Protein AF-A0A7V9H445-F1 (afdb_monomer)

Solvent-accessible surface area (backbone atoms only — not comparable to full-atom values): 3628 Å² total; per-residue (Å²): 113,50,68,58,38,31,53,52,16,12,54,26,34,25,46,18,57,46,18,54,67,64,5,64,87,67,72,35,64,69,36,36,51,51,16,54,52,23,39,52,51,15,51,54,30,38,56,59,23,41,75,82,36,60,60,69,61,47,50,53,51,29,51,48,43,19,51,54,48,32,71,73,74,103

Foldseek 3Di:
DLVVLLLQLLVLLLLLLVLCVVCVNVVDPPSVVSNVVSNVSSVVSLVVSVVPDPNVVSVVSSVVSNVVSNVVPD

Structure (mmCIF, N/CA/C/O backbone):
data_AF-A0A7V9H445-F1
#
_entry.id   AF-A0A7V9H445-F1
#
loop_
_atom_site.group_PDB
_atom_site.id
_atom_site.type_symbol
_atom_site.label_atom_id
_atom_site.label_alt_id
_atom_site.label_comp_id
_atom_site.label_asym_id
_atom_site.label_entity_id
_atom_site.label_seq_id
_atom_site.pdbx_PDB_ins_code
_atom_site.Cartn_x
_atom_site.Cartn_y
_atom_site.Cartn_z
_atom_site.occupancy
_atom_site.B_iso_or_equiv
_atom_site.auth_seq_id
_atom_site.auth_comp_id
_atom_site.auth_asym_id
_atom_site.auth_atom_id
_atom_site.pdbx_PDB_model_num
ATOM 1 N N . MET A 1 1 ? -18.262 -1.043 7.977 1.00 70.25 1 MET A N 1
ATOM 2 C CA . MET A 1 1 ? -17.801 -0.548 6.656 1.00 70.25 1 MET A CA 1
ATOM 3 C C . MET A 1 1 ? -16.277 -0.586 6.497 1.00 70.25 1 MET A C 1
ATOM 5 O O . MET A 1 1 ? -15.807 -0.798 5.391 1.00 70.25 1 MET A O 1
ATOM 9 N N . THR A 1 2 ? -15.498 -0.454 7.575 1.00 87.38 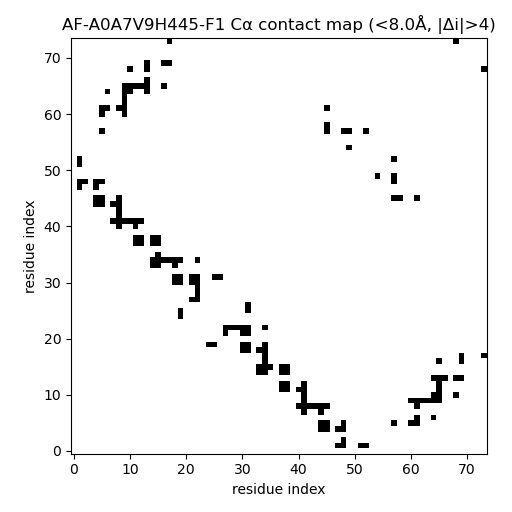2 THR A N 1
ATOM 10 C CA . THR A 1 2 ? -14.020 -0.453 7.587 1.00 87.38 2 THR A CA 1
ATOM 11 C C . THR A 1 2 ? -13.365 -1.643 6.871 1.00 87.38 2 THR A C 1
ATOM 13 O O . THR A 1 2 ? -12.398 -1.468 6.142 1.00 87.38 2 THR A O 1
ATOM 16 N N . TRP A 1 3 ? -13.933 -2.842 7.011 1.00 89.62 3 TRP A N 1
ATOM 17 C CA . TRP A 1 3 ? -13.455 -4.054 6.338 1.00 89.62 3 TRP A CA 1
ATOM 18 C C . TRP A 1 3 ? -13.586 -4.012 4.809 1.00 89.62 3 TRP A C 1
ATOM 20 O O . TRP A 1 3 ? -12.698 -4.488 4.112 1.00 89.62 3 TRP A O 1
ATOM 30 N N . ILE A 1 4 ? -14.653 -3.399 4.282 1.00 91.44 4 ILE A N 1
ATOM 31 C CA . ILE A 1 4 ? -14.824 -3.207 2.833 1.00 91.44 4 ILE A CA 1
ATOM 32 C C . ILE A 1 4 ? -13.783 -2.210 2.323 1.00 91.44 4 ILE A C 1
ATOM 34 O O . ILE A 1 4 ? -13.163 -2.459 1.297 1.00 91.44 4 ILE A O 1
ATOM 38 N N . LEU A 1 5 ? -13.536 -1.120 3.062 1.00 91.62 5 LEU A N 1
ATOM 39 C CA . LEU A 1 5 ? -12.474 -0.166 2.720 1.00 91.62 5 LEU A CA 1
ATOM 40 C C . LEU A 1 5 ? -11.102 -0.847 2.689 1.00 91.62 5 LEU A C 1
ATOM 42 O O . LEU A 1 5 ? -10.334 -0.596 1.770 1.00 91.62 5 LEU A O 1
ATOM 46 N N . LEU A 1 6 ? -10.821 -1.733 3.649 1.00 92.38 6 LEU A N 1
ATOM 47 C CA . LEU A 1 6 ? -9.575 -2.498 3.703 1.00 92.38 6 LEU A CA 1
ATOM 48 C C . LEU A 1 6 ? -9.432 -3.457 2.511 1.00 92.38 6 LEU A C 1
ATOM 50 O O . LEU A 1 6 ? -8.362 -3.553 1.918 1.00 92.38 6 LEU A O 1
ATOM 54 N N . PHE A 1 7 ? -10.519 -4.134 2.136 1.00 93.25 7 PHE A N 1
ATOM 55 C CA . PHE A 1 7 ? -10.540 -5.009 0.968 1.00 93.25 7 PHE A CA 1
ATOM 56 C C . PHE A 1 7 ? -10.300 -4.225 -0.328 1.00 93.25 7 PHE A C 1
ATOM 58 O O . PHE A 1 7 ? -9.437 -4.591 -1.120 1.00 93.25 7 PHE A O 1
ATOM 65 N N . VAL A 1 8 ? -10.999 -3.100 -0.511 1.00 93.75 8 VAL A N 1
ATOM 66 C CA . VAL A 1 8 ? -10.815 -2.216 -1.671 1.00 93.75 8 VAL A CA 1
ATOM 67 C C . VAL A 1 8 ? -9.406 -1.614 -1.687 1.00 93.75 8 VAL A C 1
ATOM 69 O O . VAL A 1 8 ? -8.795 -1.562 -2.750 1.00 93.75 8 VAL A O 1
ATOM 72 N N . ALA A 1 9 ? -8.852 -1.232 -0.531 1.00 93.38 9 ALA A N 1
ATOM 73 C CA . ALA A 1 9 ? -7.462 -0.788 -0.415 1.00 93.38 9 ALA A CA 1
ATOM 74 C C . ALA A 1 9 ? -6.492 -1.860 -0.930 1.00 93.38 9 ALA A C 1
ATOM 76 O O . ALA A 1 9 ? -5.625 -1.563 -1.744 1.00 93.38 9 ALA A O 1
ATOM 77 N N . GLY A 1 10 ? -6.686 -3.119 -0.522 1.00 93.50 10 GLY A N 1
ATOM 78 C CA . GLY A 1 10 ? -5.879 -4.241 -1.002 1.00 93.50 10 GLY A CA 1
ATOM 79 C C . GLY A 1 10 ? -6.004 -4.473 -2.513 1.00 93.50 10 GLY A C 1
ATOM 80 O O . GLY A 1 10 ? -5.017 -4.804 -3.159 1.00 93.50 10 GLY A O 1
ATOM 81 N N . LEU A 1 11 ? -7.180 -4.246 -3.1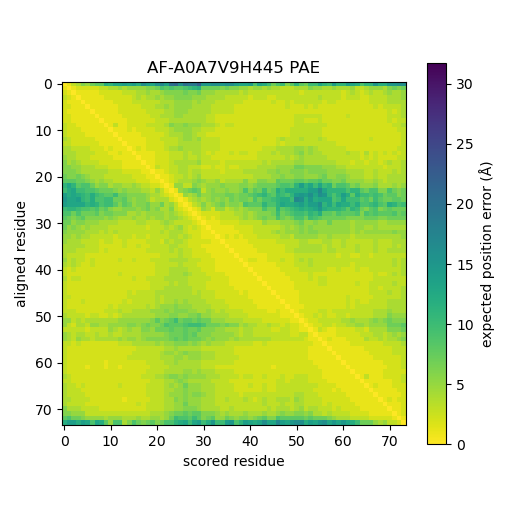10 1.00 93.69 11 LEU A N 1
ATOM 82 C CA . LEU A 1 11 ? -7.352 -4.336 -4.567 1.00 93.69 11 LEU A CA 1
ATOM 83 C C . LEU A 1 11 ? -6.594 -3.236 -5.321 1.00 93.69 11 LEU A C 1
ATOM 85 O O . LEU A 1 11 ? -5.970 -3.507 -6.346 1.00 93.69 11 LEU A O 1
ATOM 89 N N . PHE A 1 12 ? -6.620 -2.003 -4.811 1.00 93.19 12 PHE A N 1
ATOM 90 C CA . PHE A 1 12 ? -5.822 -0.911 -5.373 1.00 93.19 12 PHE A CA 1
ATOM 91 C C . PHE A 1 12 ? -4.318 -1.169 -5.238 1.00 93.19 12 PHE A C 1
ATOM 93 O O . PHE A 1 12 ? -3.561 -0.797 -6.134 1.00 93.19 12 PHE A O 1
ATOM 100 N N . GLU A 1 13 ? -3.895 -1.866 -4.182 1.00 94.06 13 GLU A N 1
ATOM 101 C CA . GLU A 1 13 ? -2.502 -2.275 -4.001 1.00 94.06 13 GLU A CA 1
ATOM 102 C C . GLU A 1 13 ? -2.013 -3.219 -5.104 1.00 94.06 13 GLU A C 1
ATOM 104 O O . GLU A 1 13 ? -0.897 -3.074 -5.599 1.00 94.06 13 GLU A O 1
ATOM 109 N N . ILE A 1 14 ? -2.870 -4.132 -5.568 1.00 93.00 14 ILE A N 1
ATOM 110 C CA . ILE A 1 14 ? -2.563 -4.985 -6.725 1.00 93.00 14 ILE A CA 1
ATOM 111 C C . ILE A 1 14 ? -2.331 -4.112 -7.967 1.00 93.00 14 ILE A C 1
ATOM 113 O O . ILE A 1 14 ? -1.371 -4.314 -8.708 1.00 93.00 14 ILE A O 1
ATOM 117 N N . GLY A 1 15 ? -3.178 -3.097 -8.175 1.00 88.50 15 GLY A N 1
ATOM 118 C CA . GLY A 1 15 ? -3.022 -2.128 -9.263 1.00 88.50 15 GLY A CA 1
ATOM 119 C C . GLY A 1 15 ? -1.720 -1.326 -9.173 1.00 88.50 15 GLY A C 1
ATOM 120 O O . GLY A 1 15 ? -1.076 -1.092 -10.195 1.00 88.50 15 GLY A O 1
AT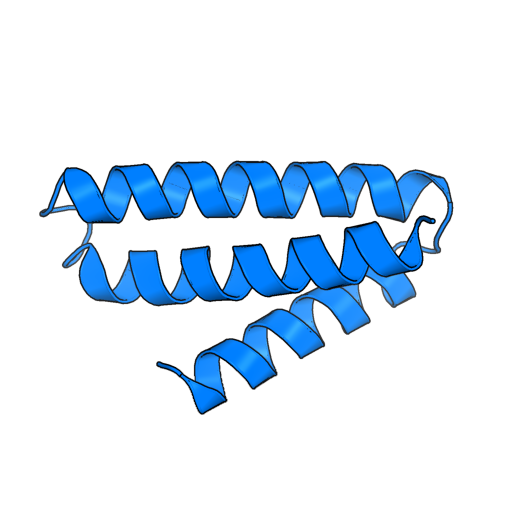OM 121 N N . PHE A 1 16 ? -1.294 -0.960 -7.962 1.00 91.19 16 PHE A N 1
ATOM 122 C CA . PHE A 1 16 ? 0.009 -0.344 -7.711 1.00 91.19 16 PHE A CA 1
ATOM 123 C C . PHE A 1 16 ? 1.162 -1.292 -8.081 1.00 91.19 16 PHE A C 1
ATOM 125 O O . PHE A 1 16 ? 2.036 -0.914 -8.861 1.00 91.19 16 PHE A O 1
ATOM 132 N N . ALA A 1 17 ? 1.144 -2.540 -7.608 1.00 89.44 17 ALA A N 1
ATOM 133 C CA . ALA A 1 17 ? 2.200 -3.515 -7.886 1.00 89.44 17 ALA A CA 1
ATOM 134 C C . ALA A 1 17 ? 2.313 -3.859 -9.384 1.00 89.44 17 ALA A C 1
ATOM 136 O O . ALA A 1 17 ? 3.410 -3.906 -9.947 1.00 89.44 17 ALA A O 1
ATOM 137 N N . ILE A 1 18 ? 1.173 -4.028 -10.057 1.00 88.19 18 ILE A N 1
ATOM 138 C CA . ILE A 1 18 ? 1.107 -4.234 -11.507 1.00 88.19 18 ILE A CA 1
ATOM 139 C C . ILE A 1 18 ? 1.604 -2.984 -12.246 1.00 88.19 18 ILE A C 1
ATOM 141 O O . ILE A 1 18 ? 2.427 -3.085 -13.157 1.00 88.19 18 ILE A O 1
ATOM 145 N N . GLY A 1 19 ? 1.151 -1.797 -11.839 1.00 86.06 19 GLY A N 1
ATOM 146 C CA . GLY A 1 19 ? 1.579 -0.523 -12.415 1.00 86.06 19 GLY A CA 1
ATOM 147 C C . GLY A 1 19 ? 3.093 -0.325 -12.340 1.00 86.06 19 GLY A C 1
ATOM 148 O O . GLY A 1 19 ? 3.696 0.115 -13.318 1.00 86.06 19 GLY A O 1
ATOM 149 N N . LEU A 1 20 ? 3.723 -0.738 -11.237 1.00 86.50 20 LEU A N 1
ATOM 150 C CA . LEU A 1 20 ? 5.175 -0.706 -11.072 1.00 86.50 20 LEU A CA 1
ATOM 151 C C . LEU A 1 20 ? 5.882 -1.579 -12.120 1.00 86.50 20 LEU A C 1
ATOM 153 O O . LEU A 1 20 ? 6.820 -1.110 -12.766 1.00 86.50 20 LEU A O 1
ATOM 157 N N . LYS A 1 21 ? 5.387 -2.799 -12.363 1.00 84.94 21 LYS A N 1
ATOM 158 C CA . LYS A 1 21 ? 5.904 -3.703 -13.408 1.00 84.94 21 LYS A CA 1
ATOM 159 C C . LYS A 1 21 ? 5.765 -3.098 -14.811 1.00 84.94 21 LYS A C 1
ATOM 161 O O . LYS A 1 21 ? 6.712 -3.141 -15.592 1.00 84.94 21 LYS A O 1
ATOM 166 N N . PHE A 1 22 ? 4.619 -2.491 -15.123 1.00 82.56 22 PHE A N 1
ATOM 167 C CA . PHE A 1 22 ? 4.353 -1.879 -16.435 1.00 82.56 22 PHE A CA 1
ATOM 168 C C . PHE A 1 22 ? 4.988 -0.497 -16.639 1.00 82.56 22 PHE A C 1
ATOM 170 O O . PHE A 1 22 ? 5.047 -0.012 -17.771 1.00 82.56 22 PHE A O 1
ATOM 177 N N . SER A 1 23 ? 5.463 0.149 -15.574 1.00 80.38 23 SER A N 1
ATOM 178 C CA . SER A 1 23 ? 6.119 1.457 -15.659 1.00 80.38 23 SER A CA 1
ATOM 179 C C . SER A 1 23 ? 7.466 1.426 -16.395 1.00 80.38 23 SER A C 1
ATOM 181 O O . SER A 1 23 ? 7.942 2.490 -16.789 1.00 80.38 23 SER A O 1
ATOM 183 N N . GLU A 1 24 ? 8.068 0.241 -16.600 1.00 79.44 24 GLU A N 1
ATOM 184 C CA . GLU A 1 24 ? 9.425 0.064 -17.152 1.00 79.44 24 GLU A CA 1
ATOM 185 C C . GLU A 1 24 ? 10.440 0.999 -16.468 1.00 79.44 24 GLU A C 1
ATOM 187 O O . GLU A 1 24 ? 11.140 1.782 -17.112 1.00 79.44 24 GLU A O 1
ATOM 192 N N . GLY A 1 25 ? 10.465 0.977 -15.130 1.00 79.75 25 GLY A N 1
ATOM 193 C CA . GLY A 1 25 ? 11.341 1.847 -14.344 1.00 79.75 25 GLY A CA 1
ATOM 194 C C . GLY A 1 25 ? 10.985 3.328 -14.480 1.00 79.75 25 GLY A C 1
ATOM 195 O O . GLY A 1 25 ? 11.881 4.157 -14.593 1.00 79.75 25 GLY A O 1
ATOM 196 N N . PHE A 1 26 ? 9.687 3.653 -14.474 1.00 80.00 26 PHE A N 1
ATOM 197 C CA . PHE A 1 26 ? 9.144 5.014 -14.619 1.00 80.00 26 PHE A CA 1
ATOM 198 C C . PHE A 1 26 ? 9.296 5.650 -16.012 1.00 80.00 26 PHE A C 1
ATOM 200 O O . PHE A 1 26 ? 8.991 6.829 -16.190 1.00 80.00 26 PHE A O 1
ATOM 207 N N . SER A 1 27 ? 9.703 4.879 -17.022 1.00 80.38 27 SER A N 1
ATOM 208 C CA . SER A 1 27 ? 9.870 5.365 -18.398 1.00 80.38 27 SER A CA 1
ATOM 209 C C . SER A 1 27 ? 8.532 5.634 -19.099 1.00 80.38 27 SER A C 1
ATOM 211 O O . SER A 1 27 ? 8.445 6.491 -19.980 1.00 80.38 27 SER A O 1
ATOM 213 N N . ARG A 1 28 ? 7.461 4.919 -18.717 1.00 81.31 28 ARG A N 1
ATOM 214 C CA . ARG A 1 28 ? 6.122 5.091 -19.306 1.00 81.31 28 ARG A CA 1
ATOM 215 C C . ARG A 1 28 ? 5.229 5.960 -18.426 1.00 81.31 28 ARG A C 1
ATOM 217 O O . ARG A 1 28 ? 4.865 5.569 -17.317 1.00 81.31 28 ARG A O 1
ATOM 224 N N . LEU A 1 29 ? 4.795 7.102 -18.965 1.00 82.56 29 LEU A N 1
ATOM 225 C CA . LEU A 1 29 ? 4.012 8.100 -18.226 1.00 82.56 29 LEU A CA 1
ATOM 226 C C . LEU A 1 29 ? 2.641 7.574 -17.767 1.00 82.56 29 LEU A C 1
ATOM 228 O O . LEU A 1 29 ? 2.277 7.739 -16.607 1.00 82.56 29 LEU A O 1
ATOM 232 N N . TRP A 1 30 ? 1.893 6.908 -18.654 1.00 83.31 30 TRP A N 1
ATOM 233 C CA . TRP A 1 30 ? 0.529 6.441 -18.361 1.00 83.31 30 TRP A CA 1
ATOM 234 C C . TRP A 1 30 ? 0.467 5.352 -17.273 1.00 83.31 30 TRP A C 1
ATOM 236 O O . TRP A 1 30 ? -0.293 5.530 -16.319 1.00 83.31 30 TRP A O 1
ATOM 246 N N . PRO A 1 31 ? 1.273 4.269 -17.333 1.00 85.56 31 PRO A N 1
ATOM 247 C CA . PRO A 1 31 ? 1.331 3.281 -16.255 1.00 85.56 31 PRO A CA 1
ATOM 248 C C . PRO A 1 31 ? 1.847 3.873 -14.943 1.00 85.56 31 PRO A C 1
ATOM 250 O O . PRO A 1 31 ? 1.325 3.543 -13.884 1.00 85.56 31 PRO A O 1
ATOM 253 N N . THR A 1 32 ? 2.819 4.790 -15.004 1.00 87.50 32 THR A N 1
ATOM 254 C CA . THR A 1 32 ? 3.349 5.471 -13.814 1.00 87.50 32 THR A CA 1
ATOM 255 C C . THR A 1 32 ? 2.281 6.319 -13.126 1.00 87.50 32 THR A C 1
ATOM 257 O O . THR A 1 32 ? 2.139 6.259 -11.907 1.00 87.50 32 THR A O 1
ATOM 260 N N . LEU A 1 33 ? 1.482 7.070 -13.889 1.00 90.62 33 LEU A N 1
ATOM 261 C CA . LEU A 1 33 ? 0.390 7.868 -13.330 1.00 90.62 33 LEU A CA 1
ATOM 262 C C . LEU A 1 33 ? -0.671 6.970 -12.676 1.00 90.62 33 LEU A C 1
ATOM 264 O O . LEU A 1 33 ? -1.110 7.243 -11.560 1.00 90.62 33 LEU A O 1
ATOM 268 N N . GLY A 1 34 ? -1.034 5.869 -13.344 1.00 89.31 34 GLY A N 1
ATOM 269 C CA . GLY A 1 34 ? -1.955 4.866 -12.807 1.00 89.31 34 GLY A CA 1
ATOM 270 C C . GLY A 1 34 ? -1.436 4.220 -11.522 1.00 89.31 34 GLY A C 1
ATOM 271 O O . GLY A 1 34 ? -2.184 4.109 -10.555 1.00 89.31 34 GLY A O 1
ATOM 272 N N . MET A 1 35 ? -0.146 3.877 -11.478 1.00 91.75 35 MET A N 1
ATOM 273 C CA . MET A 1 35 ? 0.529 3.345 -10.294 1.00 91.75 35 MET A CA 1
ATOM 274 C C . MET A 1 35 ? 0.443 4.324 -9.120 1.00 91.75 35 MET A C 1
ATOM 276 O O . MET A 1 35 ? -0.004 3.951 -8.039 1.00 91.75 35 MET A O 1
ATOM 280 N N . VAL A 1 36 ? 0.838 5.584 -9.328 1.00 91.94 36 VAL A N 1
ATOM 281 C CA . VAL A 1 36 ? 0.839 6.608 -8.272 1.00 91.94 36 VAL A CA 1
ATOM 282 C C . VAL A 1 36 ? -0.573 6.853 -7.745 1.00 91.94 36 VAL A C 1
ATOM 284 O O . VAL A 1 36 ? -0.771 6.903 -6.533 1.00 91.94 36 VAL A O 1
ATOM 287 N N . LEU A 1 37 ? -1.566 6.955 -8.634 1.00 93.62 37 LEU A N 1
ATOM 288 C CA . LEU A 1 37 ? -2.963 7.125 -8.238 1.00 93.62 37 LEU A CA 1
ATOM 289 C C . LEU A 1 37 ? -3.491 5.906 -7.474 1.00 93.62 37 LEU A C 1
ATOM 291 O O . LEU A 1 37 ? -4.123 6.075 -6.433 1.00 93.62 37 LEU A O 1
ATOM 295 N N . ALA A 1 38 ? -3.203 4.689 -7.942 1.00 92.94 38 ALA A N 1
ATOM 296 C CA . ALA A 1 38 ? -3.632 3.464 -7.276 1.00 92.94 38 ALA A C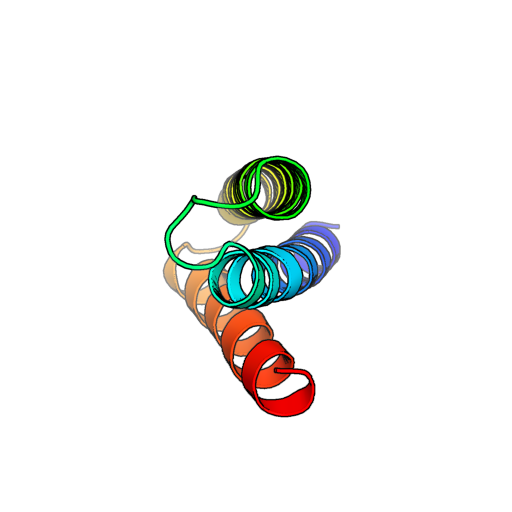A 1
ATOM 297 C C . ALA A 1 38 ? -3.010 3.328 -5.880 1.00 92.94 38 ALA A C 1
ATOM 299 O O . ALA A 1 38 ? -3.730 3.079 -4.914 1.00 92.94 38 ALA A O 1
ATOM 300 N N . GLY A 1 39 ? -1.706 3.585 -5.752 1.00 93.19 39 GLY A N 1
ATOM 301 C CA . GLY A 1 39 ? -1.007 3.582 -4.468 1.00 93.19 39 GLY A CA 1
ATOM 302 C C . GLY A 1 39 ? -1.544 4.651 -3.513 1.00 93.19 39 GLY A C 1
ATOM 303 O O . GLY A 1 39 ? -1.824 4.360 -2.353 1.00 93.19 39 GLY A O 1
ATOM 304 N N . ALA A 1 40 ? -1.776 5.875 -3.996 1.00 94.75 40 ALA A N 1
ATOM 305 C CA . ALA A 1 40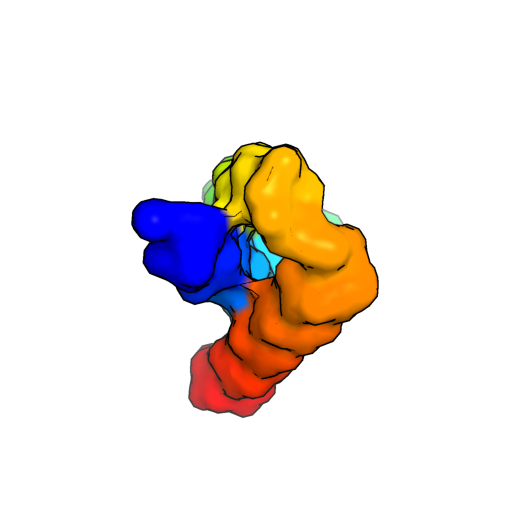 ? -2.331 6.953 -3.175 1.00 94.75 40 ALA A CA 1
ATOM 306 C C . ALA A 1 40 ? -3.736 6.618 -2.646 1.00 94.75 40 ALA A C 1
ATOM 308 O O . ALA A 1 40 ? -4.023 6.827 -1.465 1.00 94.75 40 ALA A O 1
ATOM 309 N N . VAL A 1 41 ? -4.602 6.057 -3.498 1.00 95.00 41 VAL A N 1
ATOM 310 C CA . VAL A 1 41 ? -5.949 5.619 -3.104 1.00 95.00 41 VAL A CA 1
ATOM 311 C C . VAL A 1 41 ? -5.878 4.442 -2.125 1.00 95.00 41 VAL A C 1
ATOM 313 O O . VAL A 1 41 ? -6.546 4.484 -1.091 1.00 95.00 41 VAL A O 1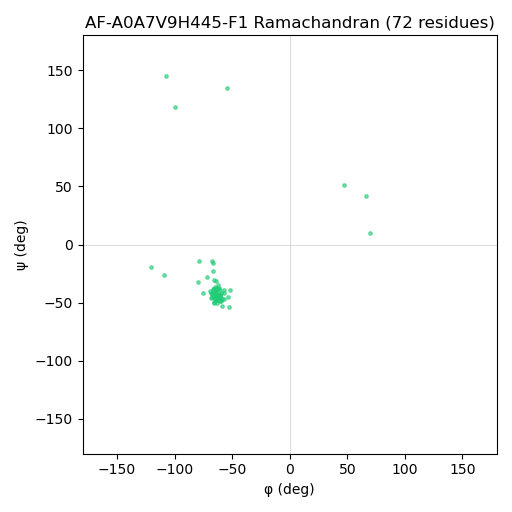
ATOM 316 N N . SER A 1 42 ? -5.034 3.440 -2.396 1.00 94.06 42 SER A N 1
ATOM 317 C CA . SER A 1 42 ? -4.776 2.289 -1.513 1.00 94.06 42 SER A CA 1
ATOM 318 C C . SER A 1 42 ? -4.393 2.751 -0.102 1.00 94.06 42 SER A C 1
ATOM 320 O O . SER A 1 42 ? -5.068 2.420 0.879 1.00 94.06 42 SER A O 1
ATOM 322 N N . PHE A 1 43 ? -3.385 3.621 0.003 1.00 94.12 43 PHE A N 1
ATOM 323 C CA . PHE A 1 43 ? -2.909 4.147 1.282 1.00 94.12 43 PHE A CA 1
ATOM 324 C C . PHE A 1 43 ? -3.942 5.010 2.008 1.00 94.12 43 PHE A C 1
ATOM 326 O O . PHE A 1 43 ? -4.068 4.921 3.232 1.00 94.12 43 PHE A O 1
ATOM 333 N N . TYR A 1 44 ? -4.706 5.835 1.289 1.00 95.06 44 TYR A N 1
ATOM 334 C CA . TYR A 1 44 ? -5.755 6.651 1.899 1.00 95.06 44 TYR A CA 1
ATOM 335 C C . TYR A 1 44 ? -6.869 5.790 2.514 1.00 95.06 44 TYR A C 1
ATOM 337 O O . TYR A 1 44 ? -7.327 6.042 3.638 1.00 95.06 44 TYR A O 1
ATOM 345 N N . LEU A 1 45 ? -7.282 4.741 1.800 1.00 92.94 45 LEU A N 1
ATOM 346 C CA . LEU A 1 45 ? -8.289 3.793 2.268 1.00 92.94 45 LEU A CA 1
ATOM 347 C C . LEU A 1 45 ? -7.780 2.975 3.458 1.00 92.94 45 LEU A C 1
ATOM 349 O O . LEU A 1 45 ? -8.505 2.834 4.445 1.00 92.94 45 LEU A O 1
ATOM 353 N N . LEU A 1 46 ? -6.526 2.513 3.417 1.00 92.38 46 LEU A N 1
ATOM 354 C CA . LEU A 1 46 ? -5.875 1.832 4.537 1.00 92.38 46 LEU A CA 1
ATOM 355 C C . LEU A 1 46 ? -5.811 2.730 5.778 1.00 92.38 46 LEU A C 1
ATOM 357 O O . LEU A 1 46 ? -6.233 2.319 6.856 1.00 92.38 46 LEU A O 1
ATOM 361 N N . SER A 1 47 ? -5.354 3.976 5.624 1.00 93.31 47 SER A N 1
ATOM 362 C CA . SER A 1 47 ? -5.294 4.960 6.711 1.00 93.31 47 SER A CA 1
ATOM 363 C C . SER A 1 47 ? -6.670 5.192 7.336 1.00 93.31 47 SER A C 1
ATOM 365 O O . SER A 1 47 ? -6.825 5.216 8.558 1.00 93.31 47 SER A O 1
ATOM 367 N N . THR A 1 48 ? -7.710 5.275 6.505 1.00 93.44 48 THR A N 1
ATOM 368 C CA . THR A 1 48 ? -9.092 5.384 6.982 1.00 93.44 48 THR A CA 1
ATOM 369 C C . THR A 1 48 ? -9.543 4.117 7.709 1.00 93.44 48 THR A C 1
ATOM 371 O O . THR A 1 48 ? -10.213 4.216 8.736 1.00 93.44 48 THR A O 1
ATOM 374 N N . ALA A 1 49 ? -9.143 2.933 7.240 1.00 92.06 49 ALA A N 1
ATOM 375 C CA . ALA A 1 49 ? -9.469 1.670 7.890 1.00 92.06 49 ALA A CA 1
ATOM 376 C C . ALA A 1 49 ? -8.792 1.521 9.267 1.00 92.06 49 ALA A C 1
ATOM 378 O O . ALA A 1 49 ? -9.408 1.067 10.236 1.00 92.06 49 ALA A O 1
ATOM 379 N N . MET A 1 50 ? -7.548 1.986 9.380 1.00 93.12 50 MET A N 1
ATOM 380 C CA . MET A 1 50 ? -6.755 1.972 10.613 1.00 93.12 50 MET A CA 1
ATOM 381 C C . MET A 1 50 ? -7.297 2.899 11.709 1.00 93.12 50 MET A C 1
ATOM 383 O O . MET A 1 50 ? -6.934 2.742 12.869 1.00 93.12 50 MET A O 1
ATOM 387 N N . LYS A 1 51 ? -8.209 3.830 11.394 1.00 92.25 51 LYS A N 1
ATOM 388 C CA . LYS A 1 51 ? -8.899 4.636 12.421 1.00 92.25 51 LYS A CA 1
ATOM 389 C C . LYS A 1 51 ? -9.824 3.803 13.309 1.00 92.25 51 LYS A C 1
ATOM 391 O O . LYS A 1 51 ? -10.159 4.238 14.405 1.00 92.25 51 LYS A O 1
ATOM 396 N N . SER A 1 52 ? -10.277 2.643 12.834 1.00 90.56 52 SER A N 1
ATOM 397 C CA . SER A 1 52 ? -11.178 1.758 13.586 1.00 90.56 52 SER A CA 1
ATOM 398 C C . SER A 1 52 ? -10.598 0.368 13.834 1.00 90.56 52 SER A C 1
ATOM 400 O O . SER A 1 52 ? -11.089 -0.335 14.712 1.00 90.56 52 SER A O 1
ATOM 402 N N . LEU A 1 53 ? -9.594 -0.050 13.060 1.00 90.75 53 LEU A N 1
ATOM 403 C CA . LEU A 1 53 ? -8.951 -1.356 13.188 1.00 90.75 53 LEU A CA 1
ATOM 404 C C . LEU A 1 53 ? -7.549 -1.224 13.792 1.00 90.75 53 LEU A C 1
ATOM 406 O O . LEU A 1 53 ? -6.833 -0.280 13.455 1.00 90.75 53 LEU A O 1
ATOM 410 N N . PRO A 1 54 ? -7.108 -2.197 14.611 1.00 94.00 54 PRO A N 1
ATOM 411 C CA . PRO A 1 54 ? -5.720 -2.271 15.045 1.00 94.00 54 PRO A CA 1
ATOM 412 C C . PRO A 1 54 ? -4.772 -2.273 13.843 1.00 94.00 54 PRO A C 1
ATOM 414 O O . PRO A 1 54 ? -4.976 -3.024 12.885 1.00 94.00 54 PRO A O 1
ATOM 417 N N . ALA A 1 55 ? -3.713 -1.465 13.922 1.00 91.44 55 ALA A N 1
ATOM 418 C CA . ALA A 1 55 ? -2.757 -1.283 12.833 1.00 91.44 55 ALA A CA 1
ATOM 419 C C . ALA A 1 55 ? -2.186 -2.614 12.321 1.00 91.44 55 ALA A C 1
ATOM 421 O O . ALA A 1 55 ? -2.174 -2.843 11.118 1.00 91.44 55 ALA A O 1
ATOM 422 N N . GLY A 1 56 ? -1.794 -3.520 13.224 1.00 93.62 56 GLY A N 1
ATOM 423 C CA . GLY A 1 56 ? -1.250 -4.828 12.847 1.00 93.62 56 GLY A CA 1
ATOM 424 C C . GLY A 1 56 ? -2.229 -5.676 12.031 1.00 93.62 56 GLY A C 1
ATOM 425 O O . GLY A 1 56 ? -1.848 -6.236 11.010 1.00 93.62 56 GLY A O 1
ATOM 426 N N . THR A 1 57 ? -3.503 -5.722 12.432 1.00 93.69 57 THR A N 1
ATOM 427 C CA . THR A 1 57 ? -4.539 -6.487 11.720 1.00 93.69 57 THR A CA 1
ATOM 428 C C . THR A 1 57 ? -4.850 -5.876 10.359 1.00 93.69 57 THR A C 1
ATOM 430 O O . THR A 1 57 ? -4.907 -6.595 9.363 1.00 93.69 57 THR A O 1
ATOM 433 N N . ALA A 1 58 ? -5.030 -4.553 10.307 1.00 93.25 58 ALA A N 1
ATOM 434 C CA . ALA A 1 58 ? -5.305 -3.845 9.063 1.00 93.25 58 ALA A CA 1
ATOM 435 C C . ALA A 1 58 ? -4.156 -4.027 8.061 1.00 93.25 58 ALA A C 1
ATOM 437 O O . ALA A 1 58 ? -4.393 -4.399 6.914 1.00 93.25 58 ALA A O 1
ATOM 438 N N . TYR A 1 59 ? -2.914 -3.836 8.513 1.00 94.00 59 TYR A N 1
ATOM 439 C CA . TYR A 1 59 ? -1.737 -3.938 7.660 1.00 94.00 59 TYR A CA 1
ATOM 440 C C . TYR A 1 59 ? -1.504 -5.369 7.175 1.00 94.00 59 TYR A C 1
ATOM 442 O O . TYR A 1 59 ? -1.291 -5.561 5.986 1.00 94.00 59 TYR A O 1
ATOM 450 N N . ALA A 1 60 ? -1.612 -6.375 8.053 1.00 95.31 60 ALA A N 1
ATOM 451 C CA . ALA A 1 60 ? -1.421 -7.780 7.681 1.00 95.31 60 ALA A CA 1
ATOM 452 C C . ALA A 1 60 ? -2.426 -8.259 6.622 1.00 95.31 60 ALA A C 1
ATOM 454 O O . ALA A 1 60 ? -2.071 -9.009 5.715 1.00 95.31 60 ALA A O 1
ATOM 455 N N . ILE A 1 61 ? -3.684 -7.825 6.719 1.00 95.00 61 ILE A N 1
ATOM 456 C CA . ILE A 1 61 ? -4.713 -8.202 5.745 1.00 95.00 61 ILE A CA 1
ATOM 457 C C . ILE A 1 61 ? -4.531 -7.429 4.440 1.00 95.00 61 ILE A C 1
ATOM 459 O O . ILE A 1 61 ? -4.629 -8.022 3.370 1.00 95.00 61 ILE A O 1
ATOM 463 N N . TRP A 1 62 ? -4.229 -6.132 4.511 1.00 95.44 62 TRP A N 1
ATOM 464 C CA . TRP A 1 62 ? -3.967 -5.314 3.328 1.00 95.44 62 TRP A CA 1
ATOM 465 C C . TRP A 1 62 ? -2.768 -5.833 2.522 1.00 95.44 62 TRP A C 1
ATOM 467 O O . TRP A 1 62 ? -2.907 -6.070 1.321 1.00 95.44 62 TRP A O 1
ATOM 477 N N . THR A 1 63 ? -1.635 -6.114 3.178 1.00 93.75 63 THR A N 1
ATOM 478 C CA . THR A 1 63 ? -0.469 -6.714 2.511 1.00 93.75 63 THR A CA 1
ATOM 479 C C . THR A 1 63 ? -0.761 -8.125 2.016 1.00 93.75 63 THR A C 1
ATOM 481 O O . THR A 1 63 ? -0.331 -8.475 0.922 1.00 93.75 63 THR A O 1
ATOM 484 N N . GLY A 1 64 ? -1.519 -8.929 2.770 1.00 95.56 64 GLY A N 1
ATOM 485 C CA . GLY A 1 64 ? -1.925 -10.272 2.356 1.00 95.56 64 GLY A CA 1
ATOM 486 C C . GLY A 1 64 ? -2.750 -10.273 1.067 1.00 95.56 64 GLY A C 1
ATOM 487 O O . GLY A 1 64 ? -2.461 -11.050 0.158 1.00 95.56 64 GLY A O 1
ATOM 488 N N . ILE A 1 65 ? -3.733 -9.373 0.953 1.00 94.75 65 ILE A N 1
ATOM 489 C CA . ILE A 1 65 ? -4.546 -9.208 -0.264 1.00 94.75 65 ILE A CA 1
ATOM 490 C C . ILE A 1 65 ? -3.677 -8.717 -1.423 1.00 94.75 65 ILE A C 1
ATOM 492 O O . ILE A 1 65 ? -3.734 -9.296 -2.508 1.00 94.75 65 ILE A O 1
ATOM 496 N N . GLY A 1 66 ? -2.855 -7.688 -1.194 1.00 93.56 66 GLY A N 1
ATOM 497 C CA . GLY A 1 66 ? -1.959 -7.143 -2.213 1.00 93.56 66 GLY A CA 1
ATOM 498 C C . GLY A 1 66 ? -0.990 -8.199 -2.747 1.00 93.56 66 GLY A C 1
ATOM 499 O O . GLY A 1 66 ? -0.878 -8.376 -3.958 1.00 93.56 66 GLY A O 1
ATOM 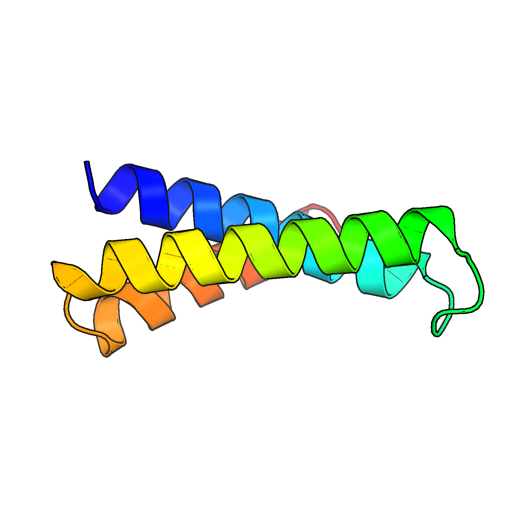500 N N . ALA A 1 67 ? -0.353 -8.965 -1.860 1.00 93.81 67 ALA A N 1
ATOM 501 C CA . ALA A 1 67 ? 0.584 -10.022 -2.226 1.00 93.81 67 ALA A CA 1
ATOM 502 C C . ALA A 1 67 ? -0.102 -11.174 -2.973 1.00 93.81 67 ALA A C 1
ATOM 504 O O . ALA A 1 67 ? 0.352 -11.550 -4.052 1.00 93.81 67 ALA A O 1
ATOM 505 N N . ALA A 1 68 ? -1.207 -11.709 -2.441 1.00 95.31 68 ALA A N 1
ATOM 506 C CA . ALA A 1 68 ? -1.929 -12.813 -3.072 1.00 95.31 68 ALA A CA 1
ATOM 507 C C . ALA A 1 68 ? -2.506 -12.415 -4.437 1.00 95.31 68 ALA A C 1
ATOM 509 O O . ALA A 1 68 ? -2.392 -13.164 -5.405 1.00 95.31 68 ALA A O 1
ATOM 510 N N . GLY A 1 69 ? -3.091 -11.220 -4.534 1.00 93.31 69 GLY A N 1
ATOM 511 C CA . GLY A 1 69 ? -3.646 -10.711 -5.780 1.00 93.31 69 GLY A CA 1
ATOM 512 C C . GLY A 1 69 ? -2.575 -10.386 -6.819 1.00 93.31 69 GLY A C 1
ATOM 513 O O . GLY A 1 69 ? -2.738 -10.730 -7.986 1.00 93.31 69 GLY A O 1
ATOM 514 N N . THR A 1 70 ? -1.446 -9.808 -6.402 1.00 92.69 70 THR A N 1
ATOM 515 C CA . THR A 1 70 ? -0.307 -9.579 -7.303 1.00 92.69 70 THR A CA 1
ATOM 516 C C . THR A 1 70 ? 0.277 -10.899 -7.789 1.00 92.69 70 THR A C 1
ATOM 518 O O . THR A 1 70 ? 0.539 -11.027 -8.974 1.00 92.69 70 THR A O 1
ATOM 521 N N . ALA A 1 71 ? 0.421 -11.905 -6.922 1.00 92.38 71 ALA A N 1
ATOM 522 C CA . ALA A 1 71 ? 0.905 -13.225 -7.323 1.00 92.38 71 ALA A CA 1
ATOM 523 C C . ALA A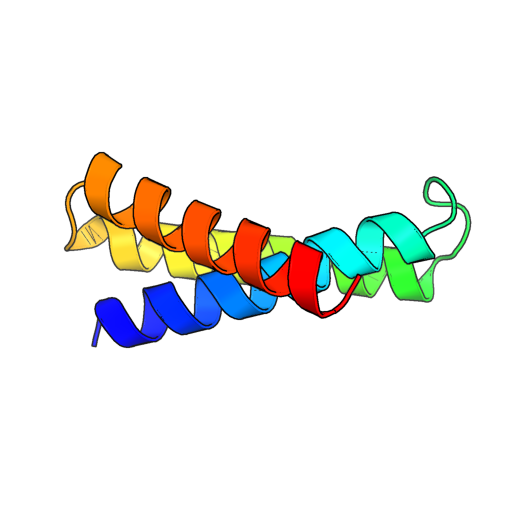 1 71 ? -0.056 -13.962 -8.274 1.00 92.38 71 ALA A C 1
ATOM 525 O O . ALA A 1 71 ? 0.387 -14.759 -9.094 1.00 92.38 71 ALA A O 1
ATOM 526 N N . ALA A 1 72 ? -1.366 -13.721 -8.162 1.00 92.00 72 ALA A N 1
ATOM 527 C CA . ALA A 1 72 ? -2.365 -14.349 -9.025 1.00 92.00 72 ALA A CA 1
ATOM 528 C C . ALA A 1 72 ? -2.485 -13.681 -10.407 1.00 92.00 72 ALA A C 1
ATOM 530 O O . ALA A 1 72 ? -2.821 -14.357 -11.378 1.00 92.00 72 ALA A O 1
ATOM 531 N N . VAL A 1 73 ? -2.264 -12.364 -10.493 1.00 86.69 73 VAL A N 1
ATOM 532 C CA . VAL A 1 73 ? -2.536 -11.561 -11.702 1.00 86.69 73 VAL A CA 1
ATOM 533 C C . VAL A 1 73 ? -1.259 -11.080 -12.409 1.00 86.69 73 VAL A C 1
ATOM 535 O O . VAL A 1 73 ? -1.301 -10.809 -13.609 1.00 86.69 73 VAL A O 1
ATOM 538 N N . GLY A 1 74 ? -0.144 -10.932 -11.687 1.00 68.38 74 GLY A N 1
ATOM 539 C CA . GLY A 1 74 ? 1.103 -10.313 -12.156 1.00 68.38 74 GLY A CA 1
ATOM 540 C C . GLY A 1 74 ? 2.148 -11.299 -12.644 1.00 68.38 74 GLY A C 1
ATOM 541 O O . GLY A 1 74 ? 2.671 -11.051 -13.757 1.00 68.38 74 GLY A O 1
#

Nearest PDB structures (foldseek):
  8tgy-assembly1_A  TM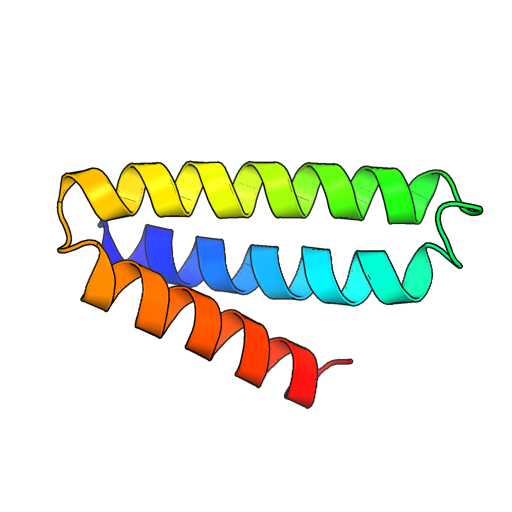=9.860E-01  e=3.327E-06  Clostridia bacterium
  8vxu-assembly1_A  TM=9.704E-01  e=6.924E-06  Clostridia bacterium
  7szt-assembly1_B  TM=9.822E-01  e=4.450E-05  Clostridiales bacterium oral taxon 876
  8uwu-assembly1_A  TM=9.523E-01  e=4.011E-04  Escherichia coli
  7ssu-assembly1_A  TM=9.559E-01  e=2.176E-03  Escherichia coli K-12

Mean predicted aligned error: 3.65 Å

Radius of gyration: 12.45 Å; Cα contacts (8 Å, |Δi|>4): 94; chains: 1; bounding box: 29×22×34 Å

pLDDT: mean 90.18, std 5.59, range [68.38, 95.56]

Sequence (74 aa):
MTWILLFVAGLFEIGFAIGLKFSEGFSRLWPTLGMVLAGAVSFYLLSTAMKSLPAGTAYAIWTGIGAAGTAAVG

Secondary structure (DSSP, 8-state):
-HHHHHHHHHHHHHHHHHHHHHTTTTT-HHHHHHHHHHHHHHHHHHHHHHTTS-HHHHHHHHHHHHHHHHHHH-